Protein AF-A0A3N5KFP6-F1 (afdb_monomer_lite)

Secondary structure (DSSP, 8-state):
------HHHHHHHHHHHHHHTT----HHHHHHHHHHHHTS-TT-HHHHHHHHHHHH--STTTHHHHHHHHIIIII---S--------------------------------------TT----HHHHHHSS-GGG--HHHHHHHHHHHTT----------S--S--S--S-----

Foldseek 3Di:
DDDDQPLLNLLVVLLVLLVVLPFPRDPVLSVQLVVQCVVDPSVDLVSSLVSNCVRRPDDPVSVVVSVQSSCCRPVVDDDDDDDDPPPPPVPPPPDPPDDDDDDDDDDDDDDDDDPDDDDDPPPPVRVVVPDDPVPDDPVRVVVVVVVVVPDDDDDDPDDDPDPDDDPDDPDDDDD

Sequence (175 aa):
MASGASIVELLVLFGHELRAEGLPVGSGDVITYASATAALDPTDPVDLYWAGRTTLVIGRDQIPVYDRVFRRFFLDERDELPEPWRSTVKPVAEANAMLEIPATEPGASSDDDRPAKLGLMASDVELWRNKSFAACTPDELAAIRRIMARIRLMPPRRTTRRTVGSRSGRRPDLR

pLDDT: mean 71.02, std 23.21, range [26.19, 96.75]

Radius of gyration: 25.14 Å; chains: 1; bounding box: 76×53×59 Å

Structure (mmCIF, N/CA/C/O backbone):
data_AF-A0A3N5KFP6-F1
#
_entry.id   AF-A0A3N5KFP6-F1
#
loop_
_atom_site.group_PDB
_atom_site.id
_atom_site.type_symbol
_atom_site.label_atom_id
_atom_site.label_alt_id
_atom_site.label_comp_id
_atom_site.label_asym_id
_atom_site.label_entity_id
_atom_site.label_seq_id
_atom_site.pdbx_PDB_ins_code
_atom_site.Cartn_x
_atom_site.Cartn_y
_atom_site.Cartn_z
_atom_site.occupancy
_atom_site.B_iso_or_equiv
_atom_site.auth_seq_id
_atom_site.auth_comp_id
_atom_site.auth_asym_id
_atom_site.auth_atom_id
_atom_site.pdbx_PDB_model_num
ATOM 1 N N . MET A 1 1 ? -27.034 -10.395 -15.910 1.00 32.69 1 MET A N 1
ATOM 2 C CA . MET A 1 1 ? -25.915 -9.542 -16.358 1.00 32.69 1 MET A CA 1
ATOM 3 C C . MET A 1 1 ? -25.077 -9.249 -15.131 1.00 32.69 1 MET A C 1
ATOM 5 O O . MET A 1 1 ? -25.558 -8.551 -14.251 1.00 32.69 1 MET A O 1
ATOM 9 N N . ALA A 1 2 ? -23.930 -9.916 -14.990 1.00 37.31 2 ALA A N 1
ATOM 10 C CA . ALA A 1 2 ? -23.062 -9.748 -13.829 1.00 37.31 2 ALA A CA 1
ATOM 11 C C . ALA A 1 2 ? -22.488 -8.328 -13.868 1.00 37.31 2 ALA A C 1
ATOM 13 O O . ALA A 1 2 ? -21.783 -7.974 -14.810 1.00 37.31 2 ALA A O 1
ATOM 14 N N . SER A 1 3 ? -22.880 -7.505 -12.898 1.00 42.00 3 SER A N 1
ATOM 15 C CA . SER A 1 3 ? -22.334 -6.166 -12.718 1.00 42.00 3 SER A CA 1
ATOM 16 C C . SER A 1 3 ? -20.844 -6.338 -12.438 1.00 42.00 3 SER A C 1
ATOM 18 O O . SER A 1 3 ? -20.486 -6.925 -11.419 1.00 42.00 3 SER A O 1
ATOM 20 N N . GLY A 1 4 ? -19.983 -5.926 -13.370 1.00 48.16 4 GLY A N 1
ATOM 21 C CA . GLY A 1 4 ? -18.548 -5.883 -13.116 1.00 48.16 4 GLY A CA 1
ATOM 22 C C . GLY A 1 4 ? -18.329 -4.941 -11.943 1.00 48.16 4 GLY A C 1
ATOM 23 O O . GLY A 1 4 ? -18.641 -3.757 -12.064 1.00 48.16 4 GLY A O 1
ATOM 24 N N . ALA A 1 5 ? -17.896 -5.474 -10.799 1.00 63.16 5 ALA A N 1
ATOM 25 C CA . ALA A 1 5 ? -17.554 -4.651 -9.649 1.00 63.16 5 ALA A CA 1
ATOM 26 C C . ALA A 1 5 ? -16.541 -3.604 -10.114 1.00 63.16 5 ALA A C 1
ATOM 28 O O . ALA A 1 5 ? -15.575 -3.929 -10.814 1.00 63.16 5 ALA A O 1
ATOM 29 N N . SER A 1 6 ? -16.795 -2.339 -9.791 1.00 88.00 6 SER A N 1
ATOM 30 C CA . SER A 1 6 ? -15.861 -1.285 -10.163 1.00 88.00 6 SER A CA 1
ATOM 31 C C . SER A 1 6 ? -14.522 -1.552 -9.478 1.00 88.00 6 SER A C 1
ATOM 33 O O . SER A 1 6 ? -14.480 -2.040 -8.347 1.00 88.00 6 SER A O 1
ATOM 35 N N . ILE A 1 7 ? -13.412 -1.201 -10.132 1.00 88.25 7 ILE A N 1
ATOM 36 C CA . ILE A 1 7 ? -12.085 -1.323 -9.515 1.00 88.25 7 ILE A CA 1
ATOM 37 C C . ILE A 1 7 ? -12.062 -0.648 -8.136 1.00 88.25 7 ILE A C 1
ATOM 39 O O . ILE A 1 7 ? -11.520 -1.194 -7.189 1.00 88.25 7 ILE A O 1
ATOM 43 N N . VAL A 1 8 ? -12.756 0.481 -7.978 1.00 91.25 8 VAL A N 1
ATOM 44 C CA . VAL A 1 8 ? -12.862 1.198 -6.702 1.00 91.25 8 VAL A CA 1
ATOM 45 C C . VAL A 1 8 ? -13.539 0.354 -5.619 1.00 91.25 8 VAL A C 1
ATOM 47 O O . VAL A 1 8 ? -13.037 0.311 -4.499 1.00 91.25 8 VAL A O 1
ATOM 50 N N . GLU A 1 9 ? -14.634 -0.346 -5.928 1.00 93.44 9 GLU A N 1
ATOM 51 C CA . GLU A 1 9 ? -15.277 -1.271 -4.980 1.00 93.44 9 GLU A CA 1
ATOM 52 C C . GLU A 1 9 ? -14.321 -2.392 -4.565 1.00 93.44 9 GLU A C 1
ATOM 54 O O . GLU A 1 9 ? -14.237 -2.712 -3.379 1.00 93.44 9 GLU A O 1
ATOM 59 N N . LEU A 1 10 ? -13.542 -2.929 -5.509 1.00 94.12 10 LEU A N 1
ATOM 60 C CA . LEU A 1 10 ? -12.523 -3.939 -5.220 1.00 94.12 10 LEU A CA 1
ATOM 61 C C . LEU A 1 10 ? -11.448 -3.405 -4.258 1.00 94.12 10 LEU A C 1
ATOM 63 O O . LEU A 1 10 ? -11.125 -4.068 -3.273 1.00 94.12 10 LEU A O 1
ATOM 67 N N . LEU A 1 11 ? -10.934 -2.191 -4.487 1.00 94.56 11 LEU A N 1
ATOM 68 C CA . LEU A 1 11 ? -9.930 -1.576 -3.607 1.00 94.56 11 LEU A CA 1
ATOM 69 C C . LEU A 1 11 ? -10.500 -1.248 -2.217 1.00 94.56 11 LEU A C 1
ATOM 71 O O . LEU A 1 11 ? -9.792 -1.358 -1.214 1.00 94.56 11 LEU A O 1
ATOM 75 N N . VAL A 1 12 ? -11.781 -0.874 -2.133 1.00 96.12 12 VAL A N 1
ATOM 76 C CA . VAL A 1 12 ? -12.479 -0.661 -0.855 1.00 96.12 12 VAL A CA 1
ATOM 77 C C . VAL A 1 12 ? -12.601 -1.973 -0.083 1.00 96.12 12 VAL A C 1
ATOM 79 O O . VAL A 1 12 ? -12.263 -2.007 1.101 1.00 96.12 12 VAL A O 1
ATOM 82 N N . LEU A 1 13 ? -13.029 -3.054 -0.742 1.00 96.19 13 LEU A N 1
ATOM 83 C CA . LEU A 1 13 ? -13.115 -4.388 -0.139 1.00 96.19 13 LEU A CA 1
ATOM 84 C C . LEU A 1 13 ? -11.747 -4.867 0.355 1.00 96.19 13 LEU A C 1
ATOM 86 O O . LEU A 1 13 ? -11.630 -5.319 1.493 1.00 96.19 13 LEU A O 1
ATOM 90 N N . PHE A 1 14 ? -10.698 -4.669 -0.439 1.00 96.25 14 PHE A N 1
ATOM 91 C CA . PHE A 1 14 ? -9.335 -4.975 -0.017 1.00 96.25 14 PHE A CA 1
ATOM 92 C C . PHE A 1 14 ? -8.912 -4.169 1.222 1.00 96.25 14 PHE A C 1
ATOM 94 O O . PHE A 1 14 ? -8.352 -4.713 2.175 1.00 96.25 14 PHE A O 1
ATOM 101 N N . GLY A 1 15 ? -9.241 -2.874 1.265 1.00 96.25 15 GLY A N 1
ATOM 102 C CA . GLY A 1 15 ? -9.013 -2.039 2.444 1.00 96.25 15 GLY A CA 1
ATOM 103 C C . GLY A 1 15 ? -9.748 -2.543 3.695 1.00 96.25 15 GLY A C 1
ATOM 104 O O . GLY A 1 15 ? -9.230 -2.404 4.803 1.00 96.25 15 GLY A O 1
ATOM 105 N N . HIS A 1 16 ? -10.931 -3.147 3.543 1.00 96.44 16 HIS A N 1
ATOM 106 C CA . HIS A 1 16 ? -11.646 -3.798 4.644 1.00 96.44 16 HIS A CA 1
ATOM 107 C C . HIS A 1 16 ? -10.945 -5.070 5.133 1.00 96.44 16 HIS A C 1
ATOM 109 O O . HIS A 1 16 ? -10.803 -5.232 6.344 1.00 96.44 16 HIS A O 1
ATOM 115 N N . GLU A 1 17 ? -10.457 -5.917 4.227 1.00 96.56 17 GLU A N 1
ATOM 116 C CA . GLU A 1 17 ? -9.706 -7.135 4.568 1.00 96.56 17 GLU A CA 1
ATOM 117 C C . GLU A 1 17 ? -8.425 -6.824 5.349 1.00 96.56 17 GLU A C 1
ATOM 119 O O . GLU A 1 17 ? -8.169 -7.411 6.400 1.00 96.56 17 GLU A O 1
ATOM 124 N N . LEU A 1 18 ? -7.649 -5.830 4.905 1.00 96.56 18 LEU A N 1
ATOM 125 C CA . LEU A 1 18 ? -6.450 -5.396 5.630 1.00 96.56 18 LEU A CA 1
ATOM 126 C C . LEU A 1 18 ? -6.783 -4.893 7.039 1.00 96.56 18 LEU A C 1
ATOM 128 O O . LEU A 1 18 ? -6.054 -5.166 7.993 1.00 96.56 18 LEU A O 1
ATOM 132 N N . ARG A 1 19 ? -7.900 -4.172 7.177 1.00 96.06 19 ARG A N 1
ATOM 133 C CA . ARG A 1 19 ? -8.364 -3.644 8.463 1.00 96.06 19 ARG A CA 1
ATOM 134 C C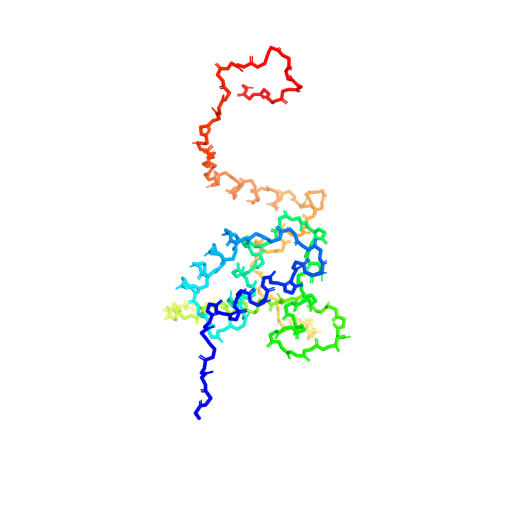 . ARG A 1 19 ? -8.816 -4.768 9.403 1.00 96.06 19 ARG A C 1
ATOM 136 O O . ARG A 1 19 ? -8.550 -4.688 10.600 1.00 96.06 19 ARG A O 1
ATOM 143 N N . ALA A 1 20 ? -9.438 -5.825 8.875 1.00 96.19 20 ALA A N 1
ATOM 144 C CA . ALA A 1 20 ? -9.793 -7.026 9.636 1.00 96.19 20 ALA A CA 1
ATOM 145 C C . ALA A 1 20 ? -8.555 -7.785 10.152 1.00 96.19 20 ALA A C 1
ATOM 147 O O . ALA A 1 20 ? -8.595 -8.377 11.227 1.00 96.19 20 ALA A O 1
ATOM 148 N N . GLU A 1 21 ? -7.438 -7.702 9.428 1.00 95.94 21 GLU A N 1
ATOM 149 C CA . GLU A 1 21 ? -6.147 -8.311 9.783 1.00 95.94 21 GLU A CA 1
ATOM 150 C C . GLU A 1 21 ? -5.262 -7.386 10.646 1.00 95.94 21 GLU A C 1
ATOM 152 O O . GLU A 1 21 ? -4.105 -7.697 10.932 1.00 95.94 21 GLU A O 1
ATOM 157 N N . GLY A 1 22 ? -5.810 -6.252 11.100 1.00 93.75 22 GLY A N 1
ATOM 158 C CA . GLY A 1 22 ? -5.184 -5.364 12.080 1.00 93.75 22 GLY A CA 1
ATOM 159 C C . GLY A 1 22 ? -4.349 -4.221 11.499 1.00 93.75 22 GLY A C 1
ATOM 160 O O . GLY A 1 22 ? -3.715 -3.497 12.270 1.00 93.75 22 GLY A O 1
ATOM 161 N N . LEU A 1 23 ? -4.342 -4.007 10.177 1.00 95.88 23 LEU A N 1
ATOM 162 C CA . LEU A 1 23 ? -3.669 -2.839 9.601 1.00 95.88 23 LEU A CA 1
ATOM 163 C C . LEU A 1 23 ? -4.513 -1.570 9.805 1.00 95.88 23 LEU A C 1
ATOM 165 O O . LEU A 1 23 ? -5.729 -1.591 9.592 1.00 95.88 23 LEU A O 1
ATOM 169 N N . PRO A 1 24 ? -3.888 -0.431 10.159 1.00 93.69 24 PRO A N 1
ATOM 170 C CA . PRO A 1 24 ? -4.582 0.830 10.407 1.00 93.69 24 PRO A CA 1
ATOM 171 C C . PRO A 1 24 ? -4.939 1.547 9.094 1.00 93.69 24 PRO A C 1
ATOM 173 O O . PRO A 1 24 ? -4.526 2.678 8.870 1.00 93.69 24 PRO A O 1
ATOM 176 N N . VAL A 1 25 ? -5.692 0.892 8.211 1.00 95.62 25 VAL A N 1
ATOM 177 C CA . VAL A 1 25 ? -6.139 1.479 6.941 1.00 95.62 25 VAL A CA 1
ATOM 178 C C . VAL A 1 25 ? -7.338 2.388 7.205 1.00 95.62 25 VAL A C 1
ATOM 180 O O . VAL A 1 25 ? -8.314 1.963 7.813 1.00 95.62 25 VAL A O 1
ATOM 183 N N . GLY A 1 26 ? -7.330 3.635 6.748 1.00 93.00 26 GLY A N 1
ATOM 184 C CA . GLY A 1 26 ? -8.457 4.575 6.775 1.00 93.00 26 GLY A CA 1
ATOM 185 C C . GLY A 1 26 ? -9.139 4.728 5.412 1.00 93.00 26 GLY A C 1
ATOM 186 O O . GLY A 1 26 ? -8.670 4.213 4.402 1.00 93.00 26 GLY A O 1
ATOM 187 N N . SER A 1 27 ? -10.257 5.457 5.350 1.00 93.00 27 SER A N 1
ATOM 188 C CA . SER A 1 27 ? -10.898 5.800 4.066 1.00 93.00 27 SER A CA 1
ATOM 189 C C . SER A 1 27 ? -10.014 6.708 3.203 1.00 93.00 27 SER A C 1
ATOM 191 O O . SER A 1 27 ? -9.952 6.531 1.990 1.00 93.00 27 SER A O 1
ATOM 193 N N . GLY A 1 28 ? -9.280 7.639 3.824 1.00 94.38 28 GLY A N 1
ATOM 194 C CA . GLY A 1 28 ? -8.302 8.490 3.135 1.00 94.38 28 GLY A CA 1
ATOM 195 C C . GLY A 1 28 ? -7.154 7.701 2.496 1.00 94.38 28 GLY A C 1
ATOM 196 O O . GLY A 1 28 ? -6.719 8.038 1.395 1.00 94.38 28 GLY A O 1
ATOM 197 N N . ASP A 1 29 ? -6.719 6.613 3.133 1.00 95.94 29 ASP A N 1
ATOM 198 C CA . ASP A 1 29 ? -5.668 5.744 2.592 1.00 95.94 29 ASP A CA 1
ATOM 199 C C . ASP A 1 29 ? -6.178 4.968 1.375 1.00 95.94 29 ASP A C 1
ATOM 201 O O . ASP A 1 29 ? -5.484 4.884 0.368 1.00 95.94 29 ASP A O 1
ATOM 205 N N . VAL A 1 30 ? -7.432 4.502 1.403 1.00 95.94 30 VAL A N 1
ATOM 206 C CA . VAL A 1 30 ? -8.074 3.854 0.244 1.00 95.94 30 VAL A CA 1
ATOM 207 C C . VAL A 1 30 ? -8.243 4.829 -0.927 1.00 95.94 30 VAL A C 1
ATOM 209 O O . VAL A 1 30 ? -7.992 4.456 -2.069 1.00 95.94 30 VAL A O 1
ATOM 212 N N . ILE A 1 31 ? -8.601 6.093 -0.672 1.00 96.19 31 ILE A N 1
ATOM 213 C CA . ILE A 1 31 ? -8.658 7.131 -1.721 1.00 96.19 31 ILE A CA 1
ATOM 214 C C . ILE A 1 31 ? -7.266 7.375 -2.318 1.00 96.19 31 ILE A C 1
ATOM 216 O O . ILE A 1 31 ? -7.118 7.502 -3.536 1.00 96.19 31 ILE A O 1
ATOM 220 N N . THR A 1 32 ? -6.240 7.421 -1.467 1.00 96.75 32 THR A N 1
ATOM 221 C CA . THR A 1 32 ? -4.844 7.586 -1.895 1.00 96.75 32 THR A CA 1
ATOM 222 C C . THR A 1 32 ? -4.392 6.392 -2.734 1.00 96.75 32 THR A C 1
ATOM 224 O O . THR A 1 32 ? -3.806 6.579 -3.797 1.00 96.75 32 THR A O 1
ATOM 227 N N . TYR A 1 33 ? -4.736 5.176 -2.313 1.00 96.44 33 TYR A N 1
ATOM 228 C CA . TYR A 1 33 ? -4.454 3.945 -3.042 1.00 96.44 33 TYR A CA 1
ATOM 229 C C . TYR A 1 33 ? -5.157 3.901 -4.405 1.00 96.44 33 TYR A C 1
ATOM 231 O O . TYR A 1 33 ? -4.519 3.607 -5.417 1.00 96.44 33 TYR A O 1
ATOM 239 N N . ALA A 1 34 ? -6.439 4.266 -4.466 1.00 94.75 34 ALA A N 1
ATOM 240 C CA . ALA A 1 34 ? -7.180 4.357 -5.722 1.00 94.75 34 ALA A CA 1
ATOM 241 C C . ALA A 1 34 ? -6.561 5.390 -6.674 1.00 94.75 34 ALA A C 1
ATOM 243 O O . ALA A 1 34 ? -6.419 5.128 -7.866 1.00 94.75 34 ALA A O 1
ATOM 244 N N . SER A 1 35 ? -6.123 6.534 -6.141 1.00 94.44 35 SER A N 1
ATOM 245 C CA . SER A 1 35 ? -5.443 7.574 -6.921 1.00 94.44 35 SER A CA 1
ATOM 246 C C . SER A 1 35 ? -4.083 7.107 -7.448 1.00 94.44 35 SER A C 1
ATOM 248 O O . SER A 1 35 ? -3.750 7.378 -8.598 1.00 94.44 35 SER A O 1
ATOM 250 N N . ALA A 1 36 ? -3.305 6.388 -6.633 1.00 94.25 36 ALA A N 1
ATOM 251 C CA . ALA A 1 36 ? -2.020 5.821 -7.040 1.00 94.25 36 ALA A CA 1
ATOM 252 C C . ALA A 1 36 ? -2.190 4.740 -8.117 1.00 94.25 36 ALA A C 1
ATOM 254 O O . ALA A 1 36 ? -1.460 4.732 -9.101 1.00 94.25 36 ALA A O 1
ATOM 255 N N . THR A 1 37 ? -3.196 3.879 -7.959 1.00 93.75 37 THR A N 1
ATOM 256 C CA . THR A 1 37 ? -3.535 2.831 -8.931 1.00 93.75 37 THR A CA 1
ATOM 257 C C . THR A 1 37 ? -3.982 3.429 -10.265 1.00 93.75 37 THR A C 1
ATOM 259 O O . THR A 1 37 ? -3.593 2.938 -11.313 1.00 93.75 37 THR A O 1
ATOM 262 N N . ALA A 1 38 ? -4.747 4.526 -10.248 1.00 90.44 38 ALA A N 1
ATOM 263 C CA . ALA A 1 38 ? -5.176 5.215 -11.467 1.00 90.44 38 ALA A CA 1
ATOM 264 C C . ALA A 1 38 ? -4.019 5.861 -12.259 1.00 90.44 38 ALA A C 1
ATOM 266 O O . ALA A 1 38 ? -4.192 6.177 -13.434 1.00 90.44 38 ALA A O 1
ATOM 267 N N . ALA A 1 39 ? -2.864 6.086 -11.623 1.00 90.94 39 ALA A N 1
ATOM 268 C CA . ALA A 1 39 ? -1.649 6.572 -12.279 1.00 90.94 39 ALA A CA 1
ATOM 269 C C . ALA A 1 39 ? -0.774 5.438 -12.857 1.00 90.94 39 ALA A C 1
ATOM 271 O O . ALA A 1 39 ? 0.224 5.723 -13.520 1.00 90.94 39 ALA A O 1
ATOM 272 N N . LEU A 1 40 ? -1.133 4.181 -12.583 1.00 92.12 40 LEU A N 1
ATOM 273 C CA . LEU A 1 40 ? -0.481 2.948 -13.029 1.00 92.12 40 LEU A CA 1
ATOM 274 C C . LEU A 1 40 ? -1.468 2.109 -13.862 1.00 92.12 40 LEU A C 1
ATOM 276 O O . LEU A 1 40 ? -2.519 2.617 -14.262 1.00 92.12 40 LEU A O 1
ATOM 280 N N . ASP A 1 41 ? -1.149 0.841 -14.134 1.00 86.06 41 ASP A N 1
ATOM 281 C CA . ASP A 1 41 ? -2.096 -0.095 -14.738 1.00 86.06 41 ASP A CA 1
ATOM 282 C C . ASP A 1 41 ? -2.972 -0.778 -13.660 1.00 86.06 41 ASP A C 1
ATOM 284 O O . ASP A 1 41 ? -2.485 -1.616 -12.899 1.00 86.06 41 ASP A O 1
ATOM 288 N N . PRO A 1 42 ? -4.285 -0.478 -13.576 1.00 85.69 42 PRO A N 1
ATOM 289 C CA . PRO A 1 42 ? -5.191 -1.117 -12.617 1.00 85.69 42 PRO A CA 1
ATOM 290 C C . PRO A 1 42 ? -5.478 -2.594 -12.924 1.00 85.69 42 PRO A C 1
ATOM 292 O O . PRO A 1 42 ? -6.133 -3.257 -12.119 1.00 85.69 42 PRO A O 1
ATOM 295 N N . THR A 1 43 ? -5.069 -3.095 -14.093 1.00 87.81 43 THR A N 1
ATOM 296 C CA . THR A 1 43 ? -5.260 -4.492 -14.501 1.00 87.81 43 THR A CA 1
ATOM 297 C C . THR A 1 43 ? -4.045 -5.369 -14.210 1.00 87.81 43 THR A C 1
ATOM 299 O O . THR A 1 43 ? -4.187 -6.592 -14.197 1.00 87.81 43 THR A O 1
ATOM 302 N N . ASP A 1 44 ? -2.887 -4.769 -13.914 1.00 87.88 44 ASP A N 1
ATOM 303 C CA . ASP A 1 44 ? -1.676 -5.490 -13.526 1.00 87.88 44 ASP A CA 1
ATOM 304 C C . ASP A 1 44 ? -1.621 -5.684 -11.993 1.00 87.88 44 ASP A C 1
ATOM 306 O O . ASP A 1 44 ? -1.531 -4.711 -11.231 1.00 87.88 44 ASP A O 1
ATOM 310 N N . PRO A 1 45 ? -1.630 -6.937 -11.491 1.00 89.25 45 PRO A N 1
ATOM 311 C CA . PRO A 1 45 ? -1.456 -7.227 -10.070 1.00 89.25 45 PRO A CA 1
ATOM 312 C C . PRO A 1 45 ? -0.155 -6.668 -9.478 1.00 89.25 45 PRO A C 1
ATOM 314 O O . PRO A 1 45 ? -0.122 -6.345 -8.290 1.00 89.25 45 PRO A O 1
ATOM 317 N N . VAL A 1 46 ? 0.913 -6.543 -10.275 1.00 91.38 46 VAL A N 1
ATOM 318 C CA . VAL A 1 46 ? 2.192 -5.963 -9.838 1.00 91.38 46 VAL A CA 1
ATOM 319 C C . VAL A 1 46 ? 2.007 -4.492 -9.467 1.00 91.38 46 VAL A C 1
ATOM 321 O O . VAL A 1 46 ? 2.460 -4.061 -8.402 1.00 91.38 46 VAL A O 1
ATOM 324 N N . ASP A 1 47 ? 1.324 -3.733 -10.318 1.00 92.25 47 ASP A N 1
ATOM 325 C CA . ASP A 1 47 ? 1.068 -2.311 -10.108 1.00 92.25 47 ASP A CA 1
ATOM 326 C C . ASP A 1 47 ? 0.102 -2.091 -8.941 1.00 92.25 47 ASP A C 1
ATOM 328 O O . ASP A 1 47 ? 0.367 -1.257 -8.069 1.00 92.25 47 ASP A O 1
ATOM 332 N N . LEU A 1 48 ? -0.952 -2.909 -8.836 1.00 94.38 48 LEU A N 1
ATOM 333 C CA . LEU A 1 48 ? -1.862 -2.913 -7.685 1.00 94.38 48 LEU A CA 1
ATOM 334 C C . L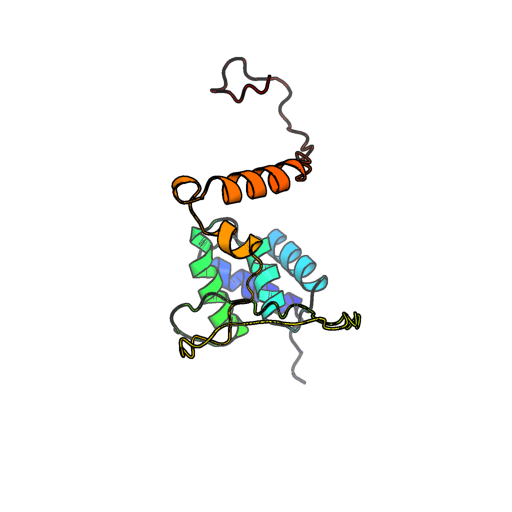EU A 1 48 ? -1.131 -3.183 -6.366 1.00 94.38 48 LEU A C 1
ATOM 336 O O . LEU A 1 48 ? -1.401 -2.515 -5.360 1.00 94.38 48 LEU A O 1
ATOM 340 N N . TYR A 1 49 ? -0.206 -4.143 -6.370 1.00 95.81 49 TYR A N 1
ATOM 341 C CA . TYR A 1 49 ? 0.597 -4.502 -5.207 1.00 95.81 49 TYR A CA 1
ATOM 342 C C . TYR A 1 49 ? 1.497 -3.346 -4.773 1.00 95.81 49 TYR A C 1
ATOM 344 O O . TYR A 1 49 ? 1.510 -2.970 -3.600 1.00 95.81 49 TYR A O 1
ATOM 352 N N . TRP A 1 50 ? 2.239 -2.733 -5.697 1.00 96.44 50 TRP A N 1
ATOM 353 C CA . TRP A 1 50 ? 3.155 -1.650 -5.339 1.00 96.44 50 TRP A CA 1
ATOM 354 C C . TRP A 1 50 ? 2.431 -0.352 -4.987 1.00 96.44 50 TRP A C 1
ATOM 356 O O . TRP A 1 50 ? 2.834 0.320 -4.031 1.00 96.44 50 TRP A O 1
ATOM 366 N N . ALA A 1 51 ? 1.333 -0.022 -5.668 1.00 96.62 51 ALA A N 1
ATOM 367 C CA . ALA A 1 51 ? 0.477 1.097 -5.284 1.00 96.62 51 ALA A CA 1
ATOM 368 C C . ALA A 1 51 ? -0.063 0.916 -3.861 1.00 96.62 51 ALA A C 1
ATOM 370 O O . ALA A 1 51 ? -0.011 1.847 -3.057 1.00 96.62 51 ALA A O 1
ATOM 371 N N . GLY A 1 52 ? -0.521 -0.286 -3.504 1.00 96.25 52 GLY A N 1
ATOM 372 C CA . GLY A 1 52 ? -1.057 -0.550 -2.171 1.00 96.25 52 GLY A CA 1
ATOM 373 C C . GLY A 1 52 ? 0.039 -0.575 -1.108 1.00 96.25 52 GLY A C 1
ATOM 374 O O . GLY A 1 52 ? -0.082 0.086 -0.081 1.00 96.25 52 GLY A O 1
ATOM 375 N N . ARG A 1 53 ? 1.162 -1.251 -1.365 1.00 95.88 53 ARG A N 1
ATOM 376 C CA . ARG A 1 53 ? 2.275 -1.348 -0.408 1.00 95.88 53 ARG A CA 1
ATOM 377 C C . ARG A 1 53 ? 2.912 0.006 -0.105 1.00 95.88 53 ARG A C 1
ATOM 379 O O . ARG A 1 53 ? 3.405 0.209 0.995 1.00 95.88 53 ARG A O 1
ATOM 386 N N . THR A 1 54 ? 2.916 0.935 -1.058 1.00 96.44 54 THR A N 1
ATOM 387 C CA . THR A 1 54 ? 3.481 2.280 -0.848 1.00 96.44 54 THR A CA 1
ATOM 388 C C . THR A 1 54 ? 2.518 3.249 -0.165 1.00 96.44 54 THR A C 1
ATOM 390 O O . THR A 1 54 ? 2.978 4.206 0.456 1.00 96.44 54 THR A O 1
ATOM 393 N N . THR A 1 55 ? 1.206 3.016 -0.256 1.00 96.56 55 THR A N 1
ATOM 394 C CA . THR A 1 55 ? 0.179 3.929 0.278 1.00 96.56 55 THR A CA 1
ATOM 395 C C . THR A 1 55 ? -0.472 3.446 1.574 1.00 96.56 55 THR A C 1
ATOM 397 O O . THR A 1 55 ? -0.858 4.274 2.392 1.00 96.56 55 THR A O 1
ATOM 400 N N . LEU A 1 56 ? -0.573 2.131 1.791 1.00 96.69 56 LEU A N 1
ATOM 401 C CA . LEU A 1 56 ? -1.307 1.524 2.910 1.00 96.69 56 LEU A CA 1
ATOM 402 C C . LEU A 1 56 ? -0.398 1.014 4.038 1.00 96.69 56 LEU A C 1
ATOM 404 O O . LEU A 1 56 ? -0.866 0.796 5.155 1.00 96.69 56 LEU A O 1
ATOM 408 N N . VAL A 1 57 ? 0.890 0.794 3.762 1.00 96.38 57 VAL A N 1
ATOM 409 C CA . VAL A 1 57 ? 1.845 0.226 4.723 1.00 96.38 57 VAL A CA 1
ATOM 410 C C . VAL A 1 57 ? 2.710 1.337 5.310 1.00 96.38 57 VAL A C 1
ATOM 412 O O . VAL A 1 57 ? 3.482 1.987 4.610 1.00 96.38 57 VAL A O 1
ATOM 415 N N . ILE A 1 58 ? 2.598 1.536 6.622 1.00 93.81 58 ILE A N 1
ATOM 416 C CA . ILE A 1 58 ? 3.298 2.601 7.359 1.00 93.81 58 ILE A CA 1
ATOM 417 C C . ILE A 1 58 ? 4.537 2.040 8.073 1.00 93.81 58 ILE A C 1
ATOM 419 O O . ILE A 1 58 ? 5.547 2.730 8.223 1.00 93.81 58 ILE A O 1
ATOM 423 N N . GLY A 1 59 ? 4.459 0.785 8.527 1.00 92.25 59 GLY A N 1
ATOM 424 C CA . GLY A 1 59 ? 5.484 0.109 9.321 1.00 92.25 59 GLY A CA 1
ATOM 425 C C . GLY A 1 59 ? 6.047 -1.135 8.637 1.00 92.25 59 GLY A C 1
ATOM 426 O O . GLY A 1 59 ? 5.375 -1.810 7.860 1.00 92.25 59 GLY A O 1
ATOM 427 N N . ARG A 1 60 ? 7.306 -1.472 8.935 1.00 92.62 60 ARG A N 1
ATOM 428 C CA . ARG A 1 60 ? 7.979 -2.646 8.348 1.00 92.62 60 ARG A CA 1
ATOM 429 C C . ARG A 1 60 ? 7.406 -3.973 8.866 1.00 92.62 60 ARG A C 1
ATOM 431 O O . ARG A 1 60 ? 7.476 -4.984 8.180 1.00 92.62 60 ARG A O 1
ATOM 438 N N . ASP A 1 61 ? 6.833 -3.948 10.061 1.00 93.88 61 ASP A N 1
ATOM 439 C CA . ASP A 1 61 ? 6.099 -5.025 10.728 1.00 93.88 61 ASP A CA 1
ATOM 440 C C . ASP A 1 61 ? 4.758 -5.357 10.056 1.00 93.88 61 ASP A C 1
ATOM 442 O O . ASP A 1 61 ? 4.278 -6.481 10.164 1.00 93.88 61 ASP A O 1
ATOM 446 N N . GLN A 1 62 ? 4.180 -4.411 9.313 1.00 95.88 62 GLN A N 1
ATOM 447 C CA . GLN A 1 62 ? 2.918 -4.597 8.589 1.00 95.88 62 GLN A CA 1
ATOM 448 C C . GLN A 1 62 ? 3.112 -5.302 7.241 1.00 95.88 62 GLN A C 1
ATOM 450 O O . GLN A 1 62 ? 2.163 -5.862 6.696 1.00 95.88 62 GLN A O 1
ATOM 455 N N . ILE A 1 63 ? 4.340 -5.304 6.710 1.00 95.12 63 ILE A N 1
ATOM 456 C CA . ILE A 1 63 ? 4.667 -5.879 5.401 1.00 95.12 63 ILE A CA 1
ATOM 457 C C . ILE A 1 63 ? 4.247 -7.355 5.286 1.00 95.12 63 ILE A C 1
ATOM 459 O O . ILE A 1 63 ? 3.562 -7.681 4.320 1.00 95.12 63 ILE A O 1
ATOM 463 N N . PRO A 1 64 ? 4.583 -8.250 6.238 1.00 94.94 64 PRO A N 1
ATOM 464 C CA . PRO A 1 64 ? 4.212 -9.659 6.118 1.00 94.94 64 PRO A CA 1
ATOM 465 C C . PRO A 1 64 ? 2.696 -9.884 6.119 1.00 94.94 64 PRO A C 1
ATOM 467 O O . PRO A 1 64 ? 2.206 -10.794 5.454 1.00 94.94 64 PRO A O 1
ATOM 470 N N . VAL A 1 65 ? 1.945 -9.060 6.858 1.00 95.44 65 VAL A N 1
ATOM 471 C CA . VAL A 1 65 ? 0.478 -9.129 6.884 1.00 95.44 65 VAL A CA 1
ATOM 472 C C . VAL A 1 65 ? -0.095 -8.625 5.562 1.00 95.44 65 VAL A C 1
ATOM 474 O O . VAL A 1 65 ? -0.917 -9.313 4.967 1.00 95.44 65 VAL A O 1
ATOM 477 N N . TYR A 1 66 ? 0.385 -7.483 5.062 1.00 96.50 66 TYR A N 1
ATOM 478 C CA . TYR A 1 66 ? -0.018 -6.954 3.760 1.00 96.50 66 TYR A CA 1
ATOM 479 C C . TYR A 1 66 ? 0.223 -7.967 2.633 1.00 96.50 66 TYR A C 1
ATOM 481 O O . TYR A 1 66 ? -0.695 -8.256 1.870 1.00 96.50 66 TYR A O 1
ATOM 489 N N . ASP A 1 67 ? 1.424 -8.551 2.568 1.00 94.94 67 ASP A N 1
ATOM 490 C CA . ASP A 1 67 ? 1.807 -9.507 1.524 1.00 94.94 67 ASP A CA 1
ATOM 491 C C . ASP A 1 67 ? 0.886 -10.741 1.530 1.00 94.94 67 ASP A C 1
ATOM 493 O O . ASP A 1 67 ? 0.394 -11.154 0.479 1.00 94.94 67 ASP A O 1
ATOM 497 N N . ARG A 1 68 ? 0.591 -11.293 2.716 1.00 94.75 68 ARG A N 1
ATOM 498 C CA . ARG A 1 68 ? -0.326 -12.433 2.876 1.00 94.75 68 ARG A CA 1
ATOM 499 C C . ARG A 1 68 ? -1.745 -12.094 2.419 1.00 94.75 68 ARG A C 1
ATOM 501 O O . ARG A 1 68 ? -2.350 -12.865 1.678 1.00 94.75 68 ARG A O 1
ATOM 508 N N . VAL A 1 69 ? -2.286 -10.962 2.871 1.00 95.25 69 VAL A N 1
ATOM 509 C CA . VAL A 1 69 ? -3.668 -10.564 2.561 1.00 95.25 69 VAL A CA 1
ATOM 510 C C . VAL A 1 69 ? -3.816 -10.224 1.082 1.00 95.25 69 VAL A C 1
ATOM 512 O O . VAL A 1 69 ? -4.810 -10.611 0.477 1.00 95.25 69 VAL A O 1
ATOM 515 N N . PHE A 1 70 ? -2.821 -9.570 0.477 1.00 95.25 70 PHE A N 1
ATOM 516 C CA . PHE A 1 70 ? -2.829 -9.266 -0.953 1.00 95.25 70 PHE A CA 1
ATOM 517 C C . PHE A 1 70 ? -2.902 -10.538 -1.801 1.00 95.25 70 PHE A C 1
ATOM 519 O O . PHE A 1 70 ? -3.768 -10.638 -2.665 1.00 95.25 70 PHE A O 1
ATOM 526 N N . ARG A 1 71 ? -2.050 -11.533 -1.524 1.00 92.00 71 ARG A N 1
ATOM 527 C CA . ARG A 1 71 ? -2.069 -12.813 -2.253 1.00 92.00 71 ARG A CA 1
ATOM 528 C C . ARG A 1 71 ? -3.386 -13.553 -2.086 1.00 92.00 71 ARG A C 1
ATOM 530 O O . ARG A 1 71 ? -3.985 -13.952 -3.079 1.00 92.00 71 ARG A O 1
ATOM 537 N N . ARG A 1 72 ? -3.878 -13.650 -0.847 1.00 92.88 72 ARG A N 1
ATOM 538 C CA . ARG A 1 72 ? -5.175 -14.273 -0.556 1.00 92.88 72 ARG A CA 1
ATOM 539 C C . ARG A 1 72 ? -6.310 -13.593 -1.323 1.00 92.88 72 ARG A C 1
ATOM 541 O O . ARG A 1 72 ? -7.199 -14.274 -1.816 1.00 92.88 72 ARG A O 1
ATOM 548 N N . PHE A 1 73 ? -6.300 -12.263 -1.391 1.00 93.19 73 PHE A N 1
ATOM 549 C CA . PHE A 1 73 ? -7.403 -11.485 -1.950 1.00 93.19 73 PHE A CA 1
ATOM 550 C C . PHE A 1 73 ? -7.374 -11.385 -3.481 1.00 93.19 73 PHE A C 1
ATOM 552 O O . PHE A 1 73 ? -8.413 -11.544 -4.113 1.00 93.19 73 PHE A O 1
ATOM 559 N N . PHE A 1 74 ? -6.210 -11.121 -4.082 1.00 90.19 74 PHE A N 1
ATOM 560 C CA . PHE A 1 74 ? -6.086 -10.884 -5.527 1.00 90.19 74 PHE A CA 1
ATOM 561 C C . PHE A 1 74 ? -5.659 -12.118 -6.328 1.00 90.19 74 PHE A C 1
ATOM 563 O O . PHE A 1 74 ? -5.971 -12.189 -7.513 1.00 90.19 74 PHE A O 1
ATOM 570 N N . LEU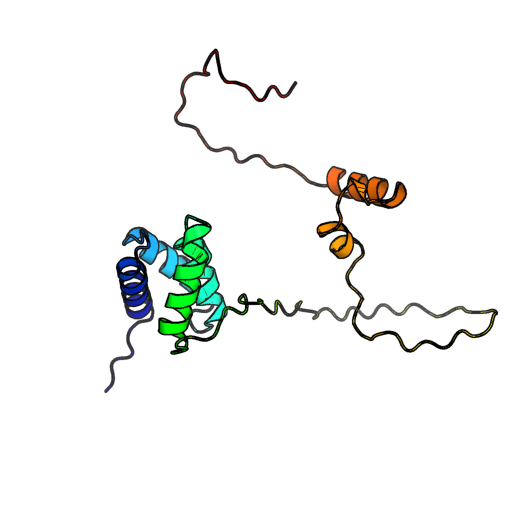 A 1 75 ? -4.950 -13.071 -5.713 1.00 87.56 75 LEU A N 1
ATOM 571 C CA . LEU A 1 75 ? -4.397 -14.246 -6.402 1.00 87.56 75 LEU A CA 1
ATOM 572 C C . LEU A 1 75 ? -5.079 -15.566 -5.988 1.00 87.56 75 LEU A C 1
ATOM 574 O O . LEU A 1 75 ? -4.778 -16.599 -6.573 1.00 87.56 75 LEU A O 1
ATOM 578 N N . ASP A 1 76 ? -5.980 -15.543 -4.990 1.00 83.25 76 ASP A N 1
ATOM 579 C CA . ASP A 1 76 ? -6.582 -16.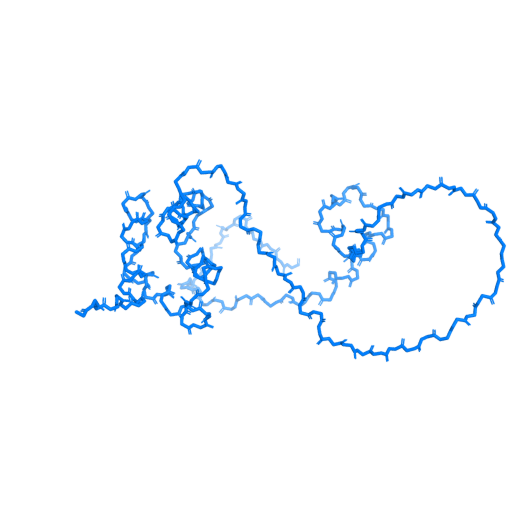726 -4.325 1.00 83.25 76 ASP A CA 1
ATOM 580 C C . ASP A 1 76 ? -5.535 -17.762 -3.857 1.00 83.25 76 ASP A C 1
ATOM 582 O O . ASP A 1 76 ? -5.827 -18.937 -3.633 1.00 83.25 76 ASP A O 1
ATOM 586 N N . GLU A 1 77 ? -4.292 -17.317 -3.659 1.00 78.38 77 GLU A N 1
ATOM 587 C CA . GLU A 1 77 ? -3.204 -18.129 -3.130 1.00 78.38 77 GLU A CA 1
ATOM 588 C C . GLU A 1 77 ? -3.353 -18.223 -1.611 1.00 78.38 77 GLU A C 1
ATOM 590 O O . GLU A 1 77 ? -3.162 -17.250 -0.870 1.00 78.38 77 GLU A O 1
ATOM 595 N N . ARG A 1 78 ? -3.713 -19.415 -1.134 1.00 59.69 78 ARG A N 1
ATOM 596 C CA . ARG A 1 78 ? -3.823 -19.727 0.292 1.00 59.69 78 ARG A CA 1
ATOM 597 C C . ARG A 1 78 ? -2.591 -20.533 0.697 1.00 59.69 78 ARG A C 1
ATOM 599 O O . ARG A 1 78 ? -2.471 -21.694 0.330 1.00 59.69 78 ARG A O 1
ATOM 606 N N . ASP A 1 79 ? -1.703 -19.899 1.458 1.00 55.06 79 ASP A N 1
ATO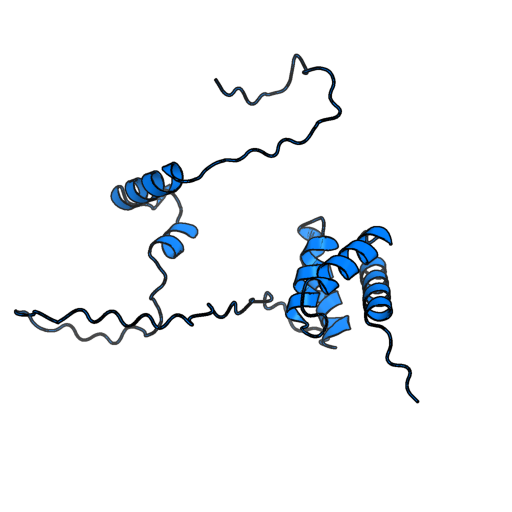M 607 C CA . ASP A 1 79 ? -0.645 -20.541 2.259 1.00 55.06 79 ASP A CA 1
ATOM 608 C C . ASP A 1 79 ? 0.680 -20.981 1.597 1.00 55.06 79 ASP A C 1
ATOM 610 O O . ASP A 1 79 ? 1.406 -21.785 2.185 1.00 55.06 79 ASP A O 1
ATOM 614 N N . GLU A 1 80 ? 1.116 -20.398 0.474 1.00 51.50 80 GLU A N 1
ATOM 615 C CA . GLU A 1 80 ? 2.520 -20.567 0.051 1.00 51.50 80 GLU A CA 1
ATOM 616 C C . GLU A 1 80 ? 3.470 -19.595 0.786 1.00 51.50 80 GLU A C 1
ATOM 618 O O . GLU A 1 80 ? 3.259 -18.376 0.845 1.00 51.50 80 GLU A O 1
ATOM 623 N N . LEU A 1 81 ? 4.527 -20.163 1.387 1.00 51.03 81 LEU A N 1
ATOM 624 C CA . LEU A 1 81 ? 5.610 -19.449 2.076 1.00 51.03 81 LEU A CA 1
ATOM 625 C C . LEU A 1 81 ? 6.187 -18.319 1.198 1.00 51.03 81 LEU A C 1
ATOM 627 O O . LEU A 1 81 ? 6.210 -18.424 -0.027 1.00 51.03 81 LEU A O 1
ATOM 631 N N . PRO A 1 82 ? 6.661 -17.210 1.793 1.00 52.38 82 PRO A N 1
ATOM 632 C CA . PRO A 1 82 ? 6.900 -15.987 1.047 1.00 52.38 82 PRO A CA 1
ATOM 633 C C . PRO A 1 82 ? 8.117 -16.068 0.129 1.00 52.38 82 PRO A C 1
ATOM 635 O O . PRO A 1 82 ? 9.244 -15.885 0.580 1.00 52.38 82 PRO A O 1
ATOM 638 N N . GLU A 1 83 ? 7.883 -16.163 -1.179 1.00 55.62 83 GLU A N 1
ATOM 639 C CA . GLU A 1 83 ? 8.804 -15.553 -2.134 1.00 55.62 83 GLU A CA 1
ATOM 640 C C . GLU A 1 83 ? 8.577 -14.037 -2.097 1.00 55.62 83 GLU A C 1
ATOM 642 O O . GLU A 1 83 ? 7.439 -13.587 -2.263 1.00 55.62 83 GLU A O 1
ATOM 647 N N . PRO A 1 84 ? 9.595 -13.204 -1.821 1.00 55.19 84 PRO A N 1
ATOM 648 C CA . PRO A 1 84 ? 9.439 -11.764 -1.974 1.00 55.19 84 PRO A CA 1
ATOM 649 C C . PRO A 1 84 ? 8.973 -11.498 -3.405 1.00 55.19 84 PRO A C 1
ATOM 651 O O . PRO A 1 84 ? 9.521 -12.099 -4.326 1.00 55.19 84 PRO A O 1
ATOM 654 N N . TRP A 1 85 ? 7.981 -10.615 -3.594 1.00 58.84 85 TRP A N 1
ATOM 655 C CA . TRP A 1 85 ? 7.546 -10.184 -4.926 1.00 58.84 85 TRP A CA 1
ATOM 656 C C . TRP A 1 85 ? 8.745 -9.546 -5.629 1.00 58.84 85 TRP A C 1
ATOM 658 O O . TRP A 1 85 ? 9.043 -8.356 -5.478 1.00 58.84 85 TRP A O 1
ATOM 668 N N . ARG A 1 86 ? 9.525 -10.383 -6.313 1.00 50.25 86 ARG A N 1
ATOM 669 C CA . ARG A 1 86 ? 10.655 -9.982 -7.123 1.00 50.25 86 ARG A CA 1
ATOM 670 C C . ARG A 1 86 ? 10.012 -9.356 -8.329 1.00 50.25 86 ARG A C 1
ATOM 672 O O . ARG A 1 86 ? 9.620 -10.050 -9.261 1.00 50.25 86 ARG A O 1
ATOM 679 N N . SER A 1 87 ? 9.871 -8.035 -8.268 1.00 46.88 87 SER A N 1
ATOM 680 C CA . SER A 1 87 ? 9.685 -7.247 -9.469 1.00 46.88 87 SER A CA 1
ATOM 681 C C . SER A 1 87 ? 10.793 -7.684 -10.416 1.00 46.88 87 SER A C 1
ATOM 683 O O . SER A 1 87 ? 11.967 -7.365 -10.217 1.00 46.88 87 SER A O 1
ATOM 685 N N . THR A 1 88 ? 10.427 -8.497 -11.402 1.00 41.81 88 THR A N 1
ATOM 686 C CA . THR A 1 88 ? 11.243 -8.658 -12.587 1.00 41.81 88 THR A CA 1
ATOM 687 C C . THR A 1 88 ? 11.044 -7.341 -13.307 1.00 41.81 88 THR A C 1
ATOM 689 O O . THR A 1 88 ? 10.238 -7.237 -14.226 1.00 41.81 88 THR A O 1
ATOM 692 N N . VAL A 1 89 ? 11.725 -6.300 -12.822 1.00 39.94 89 VAL A N 1
ATOM 693 C CA . VAL A 1 89 ? 11.989 -5.115 -13.617 1.00 39.94 89 VAL A CA 1
ATOM 694 C C . VAL A 1 89 ? 12.804 -5.670 -14.769 1.00 39.94 89 VAL A C 1
ATOM 696 O O . VAL A 1 89 ? 14.017 -5.826 -14.661 1.00 39.94 89 VAL A O 1
ATOM 699 N N . LYS A 1 90 ? 12.127 -6.086 -15.844 1.00 36.62 90 LYS A N 1
ATOM 700 C CA . LYS A 1 90 ? 12.785 -6.238 -17.128 1.00 36.62 90 LYS A CA 1
ATOM 701 C C . LYS A 1 90 ? 13.408 -4.867 -17.359 1.00 36.62 90 LYS A C 1
ATOM 703 O O . LYS A 1 90 ? 12.648 -3.897 -17.440 1.00 36.62 90 LYS A O 1
ATOM 708 N N . PRO A 1 91 ? 14.745 -4.722 -17.385 1.00 38.47 91 PRO A N 1
ATOM 709 C CA . PRO A 1 91 ? 15.291 -3.492 -17.911 1.00 38.47 91 PRO A CA 1
ATOM 710 C C . PRO A 1 91 ? 14.684 -3.375 -19.307 1.00 38.47 91 PRO A C 1
ATOM 712 O O . PRO A 1 91 ? 14.747 -4.329 -20.086 1.00 38.47 91 PRO A O 1
ATOM 715 N N . VAL A 1 92 ? 14.014 -2.260 -19.588 1.00 39.19 92 VAL A N 1
ATOM 716 C CA . VAL A 1 92 ? 13.624 -1.901 -20.950 1.00 39.19 92 VAL A CA 1
ATOM 717 C C . VAL A 1 92 ? 14.938 -1.681 -21.695 1.00 39.19 92 VAL A C 1
ATOM 719 O O . VAL A 1 92 ? 15.464 -0.576 -21.780 1.00 39.19 92 VAL A O 1
ATOM 722 N N . ALA A 1 93 ? 15.540 -2.782 -22.133 1.00 42.50 93 ALA A N 1
ATOM 723 C CA . ALA A 1 93 ? 16.693 -2.829 -23.002 1.00 42.50 93 ALA A CA 1
ATOM 724 C C . ALA A 1 93 ? 16.173 -2.704 -24.433 1.00 42.50 93 ALA A C 1
ATOM 726 O O . ALA A 1 93 ? 16.269 -3.624 -25.234 1.00 42.50 93 ALA A O 1
ATOM 727 N N . GLU A 1 94 ? 15.579 -1.553 -24.735 1.00 43.00 94 GLU A N 1
ATOM 728 C CA . GLU A 1 94 ? 15.265 -1.145 -26.098 1.00 43.00 94 GLU A CA 1
ATOM 729 C C . GLU A 1 94 ? 15.819 0.256 -26.324 1.00 43.00 94 GLU A C 1
ATOM 731 O O . GLU A 1 94 ? 15.125 1.266 -26.342 1.00 43.00 94 GLU A O 1
ATOM 736 N N . ALA A 1 95 ? 17.134 0.291 -26.491 1.00 36.16 95 ALA A N 1
ATOM 737 C CA . ALA A 1 95 ? 17.790 1.234 -27.376 1.00 36.16 95 ALA A CA 1
ATOM 738 C C . ALA A 1 95 ? 18.998 0.501 -27.961 1.00 36.16 95 ALA A C 1
ATOM 740 O O . ALA A 1 95 ? 20.119 0.612 -27.469 1.00 36.16 95 ALA A O 1
ATOM 741 N N . ASN A 1 96 ? 18.741 -0.300 -28.998 1.00 41.34 96 ASN A N 1
ATOM 742 C CA . ASN A 1 96 ? 19.767 -0.762 -29.926 1.00 41.34 96 ASN A CA 1
ATOM 743 C C . ASN A 1 96 ? 20.381 0.468 -30.613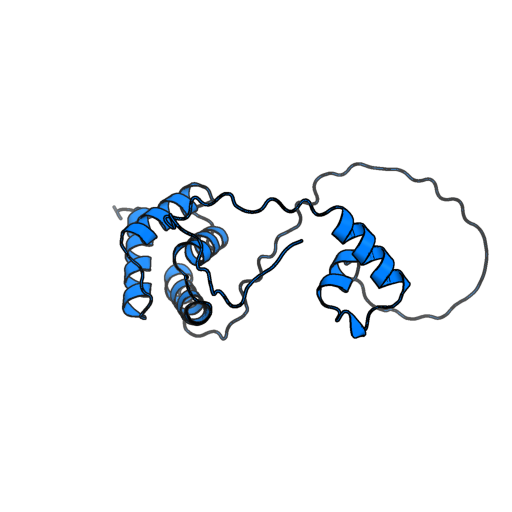 1.00 41.34 96 ASN A C 1
ATOM 745 O O . ASN A 1 96 ? 20.005 0.830 -31.724 1.00 41.34 96 ASN A O 1
ATOM 749 N N . ALA A 1 97 ? 21.310 1.136 -29.936 1.00 35.44 97 ALA A N 1
ATOM 750 C CA . ALA A 1 97 ? 22.291 1.991 -30.575 1.00 35.44 97 ALA A CA 1
ATOM 751 C C . ALA A 1 97 ? 23.493 1.101 -30.891 1.00 35.44 97 ALA A C 1
ATOM 753 O O . ALA A 1 97 ? 24.358 0.854 -30.054 1.00 35.44 97 ALA A O 1
ATOM 754 N N . MET A 1 98 ? 23.469 0.560 -32.105 1.00 37.50 98 MET A N 1
ATOM 755 C CA . MET A 1 98 ? 24.577 -0.127 -32.751 1.00 37.50 98 MET A CA 1
ATOM 756 C C . MET A 1 98 ? 25.804 0.794 -32.708 1.00 37.50 98 MET A C 1
ATOM 758 O O . MET A 1 98 ? 25.852 1.798 -33.413 1.00 37.50 98 MET A O 1
ATOM 762 N N . LEU A 1 99 ? 26.766 0.490 -31.837 1.00 33.91 99 LEU A N 1
ATOM 763 C CA . LEU A 1 99 ? 28.081 1.119 -31.840 1.00 33.91 99 LEU A CA 1
ATOM 764 C C . LEU A 1 99 ? 29.081 0.045 -32.268 1.00 33.91 99 LEU A C 1
ATOM 766 O O . LEU A 1 99 ? 29.517 -0.773 -31.461 1.00 33.91 99 LEU A O 1
ATOM 770 N N . GLU A 1 100 ? 29.378 0.009 -33.567 1.00 37.78 100 GLU A N 1
ATOM 771 C CA . GLU A 1 100 ? 30.492 -0.768 -34.107 1.00 37.78 100 GLU A CA 1
ATOM 772 C C . GLU A 1 100 ? 31.800 -0.254 -33.496 1.00 37.78 100 GLU A C 1
ATOM 774 O O . GLU A 1 100 ? 32.163 0.911 -33.659 1.00 37.78 100 GLU A O 1
ATOM 779 N N . ILE A 1 101 ? 32.520 -1.134 -32.803 1.00 35.09 101 ILE A N 1
ATOM 780 C CA . ILE A 1 101 ? 33.910 -0.912 -32.405 1.00 35.09 101 ILE A CA 1
ATOM 781 C C . ILE A 1 101 ? 34.737 -1.946 -33.181 1.00 35.09 101 ILE A C 1
ATOM 783 O O . ILE A 1 101 ? 34.579 -3.142 -32.924 1.00 35.09 101 ILE A O 1
ATOM 787 N N . PRO A 1 102 ? 35.581 -1.540 -34.149 1.00 31.83 102 PRO A N 1
ATOM 788 C CA . PRO A 1 102 ? 36.423 -2.473 -34.885 1.00 31.83 102 PRO A CA 1
ATOM 789 C C . PRO A 1 102 ? 37.456 -3.128 -33.966 1.00 31.83 102 PRO A C 1
ATOM 791 O O . PRO A 1 102 ? 38.133 -2.457 -33.186 1.00 31.83 102 PRO A O 1
ATOM 794 N N . ALA A 1 103 ? 37.574 -4.447 -34.089 1.00 38.41 103 ALA A N 1
ATOM 795 C CA . ALA A 1 103 ? 38.564 -5.257 -33.403 1.00 38.41 103 ALA A CA 1
ATOM 796 C C . ALA A 1 103 ? 39.981 -4.982 -33.932 1.00 38.41 103 ALA A C 1
ATOM 798 O O . ALA A 1 103 ? 40.229 -5.054 -35.135 1.00 38.41 103 ALA A O 1
ATOM 799 N N . THR A 1 104 ? 40.923 -4.773 -33.015 1.00 31.41 104 THR A N 1
ATOM 800 C CA . THR A 1 104 ? 42.362 -4.937 -33.260 1.00 31.41 104 THR A CA 1
ATOM 801 C C . THR A 1 104 ? 42.972 -5.717 -32.098 1.00 31.41 104 THR A C 1
ATOM 803 O O . THR A 1 104 ? 43.275 -5.159 -31.049 1.00 31.41 104 THR A O 1
ATOM 806 N N . GLU A 1 105 ? 43.109 -7.021 -32.312 1.00 35.41 105 GLU A N 1
ATOM 807 C CA . GLU A 1 105 ? 44.080 -7.936 -31.687 1.00 35.41 105 GLU A CA 1
ATOM 808 C C . GLU A 1 105 ? 45.400 -7.834 -32.495 1.00 35.41 105 GLU A C 1
ATOM 810 O O . GLU A 1 105 ? 45.313 -7.487 -33.682 1.00 35.41 105 GLU A O 1
ATOM 815 N N . PRO A 1 106 ? 46.609 -8.116 -31.945 1.00 39.88 106 PRO A N 1
ATOM 816 C CA . PRO A 1 106 ? 46.911 -9.469 -31.450 1.00 39.88 106 PRO A CA 1
ATOM 817 C C . PRO A 1 106 ? 47.943 -9.621 -30.304 1.00 39.88 106 PRO A C 1
ATOM 819 O O . PRO A 1 106 ? 48.958 -8.928 -30.257 1.00 39.88 106 PRO A O 1
ATOM 822 N N . GLY A 1 107 ? 47.791 -10.691 -29.508 1.00 26.19 107 GLY A N 1
ATOM 823 C CA . GLY A 1 107 ? 48.923 -11.609 -29.273 1.00 26.19 107 GLY A CA 1
ATOM 824 C C . GLY A 1 107 ? 49.216 -12.130 -27.852 1.00 26.19 107 GLY A C 1
ATOM 825 O O . GLY A 1 107 ? 49.890 -11.466 -27.073 1.00 26.19 107 GLY A O 1
ATOM 826 N N . ALA A 1 108 ? 48.890 -13.420 -27.662 1.00 27.16 108 ALA A N 1
ATOM 827 C CA . ALA A 1 108 ? 49.594 -14.476 -26.902 1.00 27.16 108 ALA A CA 1
ATOM 828 C C . ALA A 1 108 ? 49.516 -14.542 -25.353 1.00 27.16 108 ALA A C 1
ATOM 830 O O . ALA A 1 108 ? 50.286 -13.903 -24.644 1.00 27.16 108 ALA A O 1
ATOM 831 N N . SER A 1 109 ? 48.756 -15.508 -24.807 1.00 28.88 109 SER A N 1
ATOM 832 C CA . SER A 1 109 ? 49.270 -16.844 -24.404 1.00 28.88 109 SER A CA 1
ATOM 833 C C . SER A 1 109 ? 48.228 -17.717 -23.658 1.00 28.88 109 SER A C 1
ATOM 835 O O . SER A 1 109 ? 47.450 -17.241 -22.843 1.00 28.88 109 SER A O 1
ATOM 837 N N . SER A 1 110 ? 48.255 -19.000 -24.033 1.00 29.30 110 SER A N 1
ATOM 838 C CA . SER A 1 110 ? 47.606 -20.252 -23.586 1.00 29.30 110 SER A CA 1
ATOM 839 C C . SER A 1 110 ? 46.862 -20.372 -22.231 1.00 29.30 110 SER A C 1
ATOM 841 O O . SER A 1 110 ? 47.451 -20.188 -21.174 1.00 29.30 110 SER A O 1
ATOM 843 N N . ASP A 1 111 ? 45.616 -20.858 -22.336 1.00 28.86 111 ASP A N 1
ATOM 844 C CA . ASP A 1 111 ? 45.005 -22.046 -21.688 1.00 28.86 111 ASP A CA 1
ATOM 845 C C . ASP A 1 111 ? 45.000 -22.201 -20.140 1.00 28.86 111 ASP A C 1
ATOM 847 O O . ASP A 1 111 ? 45.956 -22.693 -19.545 1.00 28.86 111 ASP A O 1
ATOM 851 N N . ASP A 1 112 ? 43.860 -21.880 -19.504 1.00 29.08 112 ASP A N 1
ATOM 852 C CA . ASP A 1 112 ? 43.282 -22.665 -18.391 1.00 29.08 112 ASP A CA 1
ATOM 853 C C . ASP A 1 112 ? 41.763 -22.748 -18.609 1.00 29.08 112 ASP A C 1
ATOM 855 O O . ASP A 1 112 ? 41.030 -21.755 -18.550 1.00 29.08 112 ASP A O 1
ATOM 859 N N . ASP A 1 113 ? 41.321 -23.958 -18.913 1.00 37.94 113 ASP A N 1
ATOM 860 C CA . ASP A 1 113 ? 39.969 -24.339 -19.274 1.00 37.94 113 ASP A CA 1
ATOM 861 C C . ASP A 1 113 ? 39.092 -24.391 -18.009 1.00 37.94 113 ASP A C 1
ATOM 863 O O . ASP A 1 113 ? 39.223 -25.276 -17.158 1.00 37.94 113 ASP A O 1
ATOM 867 N N . ARG A 1 114 ? 38.180 -23.422 -17.845 1.00 32.72 114 ARG A N 1
ATOM 868 C CA . ARG A 1 114 ? 37.100 -23.489 -16.841 1.00 32.72 114 ARG A CA 1
ATOM 869 C C . ARG A 1 114 ? 35.788 -22.964 -17.419 1.00 32.72 114 ARG A C 1
ATOM 871 O O . ARG A 1 114 ? 35.667 -21.759 -17.651 1.00 32.72 114 ARG A O 1
ATOM 878 N N . PRO A 1 115 ? 34.739 -23.793 -17.548 1.00 44.09 115 PRO A N 1
ATOM 879 C CA . PRO A 1 115 ? 33.421 -23.298 -17.906 1.00 44.09 115 PRO A CA 1
ATOM 880 C C . PRO A 1 115 ? 32.758 -22.730 -16.644 1.00 44.09 115 PRO A C 1
ATOM 882 O O . PRO A 1 115 ? 32.118 -23.448 -15.876 1.00 44.09 115 PRO A O 1
ATOM 885 N N . ALA A 1 116 ? 32.919 -21.430 -16.391 1.00 33.16 116 ALA A N 1
ATOM 886 C CA . ALA A 1 116 ? 32.293 -20.763 -15.251 1.00 33.16 116 ALA A CA 1
ATOM 887 C C . ALA A 1 116 ? 31.335 -19.649 -15.696 1.00 33.16 116 ALA A C 1
ATOM 889 O O . ALA A 1 116 ? 31.679 -18.476 -15.754 1.00 33.16 116 ALA A O 1
ATOM 890 N N . LYS A 1 117 ? 30.086 -20.075 -15.917 1.00 37.25 117 LYS A N 1
ATOM 891 C CA . LYS A 1 117 ? 28.839 -19.330 -15.673 1.00 37.25 117 LYS A CA 1
ATOM 892 C C . LYS A 1 117 ? 28.643 -18.007 -16.426 1.00 37.25 117 LYS A C 1
ATOM 894 O O . LYS A 1 117 ? 28.836 -16.912 -15.909 1.00 37.25 117 LYS A O 1
ATOM 899 N N . LEU A 1 118 ? 28.030 -18.169 -17.596 1.00 41.62 118 LEU A N 1
ATOM 900 C CA . LEU A 1 118 ? 26.800 -17.478 -18.001 1.00 41.62 118 LEU A CA 1
ATOM 901 C C . LEU A 1 118 ? 26.070 -16.814 -16.805 1.00 41.62 118 LEU A C 1
ATOM 903 O O . LEU A 1 118 ? 25.532 -17.522 -15.953 1.00 41.62 118 LEU A O 1
ATOM 907 N N . GLY A 1 119 ? 26.053 -15.475 -16.741 1.00 39.22 119 GLY A N 1
ATOM 908 C CA . GLY A 1 119 ? 25.111 -14.735 -15.883 1.00 39.22 119 GLY A CA 1
ATOM 909 C C . GLY A 1 119 ? 25.622 -13.570 -15.025 1.00 39.22 119 GLY A C 1
ATOM 910 O O . GLY A 1 119 ? 24.824 -13.041 -14.259 1.00 39.22 119 GLY A O 1
ATOM 911 N N . LEU A 1 120 ? 26.882 -13.129 -15.112 1.00 42.22 120 LEU A N 1
ATOM 912 C CA . LEU A 1 120 ? 27.369 -11.983 -14.321 1.00 42.22 120 LEU A CA 1
ATOM 913 C C . LEU A 1 120 ? 27.969 -10.883 -15.199 1.00 42.22 120 LEU A C 1
ATOM 915 O O . LEU A 1 120 ? 29.179 -10.753 -15.328 1.00 42.22 120 LEU A O 1
ATOM 919 N N . MET A 1 121 ? 27.093 -10.055 -15.759 1.00 38.56 121 MET A N 1
ATOM 920 C CA . MET A 1 121 ? 27.417 -8.666 -16.103 1.00 38.56 121 MET A CA 1
ATOM 921 C C . MET A 1 121 ? 26.581 -7.753 -15.200 1.00 38.56 121 MET A C 1
ATOM 923 O O . MET A 1 121 ? 25.792 -6.936 -15.663 1.00 38.56 121 MET A O 1
ATOM 927 N N . ALA A 1 122 ? 26.706 -7.952 -13.884 1.00 37.94 122 ALA A N 1
ATOM 928 C CA . ALA A 1 122 ? 26.306 -6.932 -12.926 1.00 37.94 122 ALA A CA 1
ATOM 929 C C . ALA A 1 122 ? 27.310 -5.785 -13.076 1.00 37.94 122 ALA A C 1
ATOM 931 O O . ALA A 1 122 ? 28.518 -6.022 -13.051 1.00 37.94 122 ALA A O 1
ATOM 932 N N . SER A 1 123 ? 26.831 -4.559 -13.283 1.00 47.41 123 SER A N 1
ATOM 933 C CA . SER A 1 123 ? 27.713 -3.388 -13.333 1.00 47.41 123 SER A CA 1
ATOM 934 C C . SER A 1 123 ? 28.543 -3.335 -12.044 1.00 47.41 123 SER A C 1
ATOM 936 O O . SER A 1 123 ? 28.007 -3.622 -10.975 1.00 47.41 123 SER A O 1
ATOM 938 N N . ASP A 1 124 ? 29.818 -2.933 -12.101 1.00 52.03 124 ASP A N 1
ATOM 939 C CA . ASP A 1 124 ? 30.690 -2.789 -10.915 1.00 52.03 124 ASP A CA 1
ATOM 940 C C . ASP A 1 124 ? 30.023 -2.000 -9.767 1.00 52.03 124 ASP A C 1
ATOM 942 O O . ASP A 1 124 ? 30.263 -2.239 -8.582 1.00 52.03 124 ASP A O 1
ATOM 946 N N . VAL A 1 125 ? 29.102 -1.100 -10.121 1.00 56.22 125 VAL A N 1
ATOM 947 C CA . VAL A 1 125 ? 28.276 -0.312 -9.200 1.00 56.22 125 VAL A CA 1
ATOM 948 C C . VAL A 1 125 ? 27.318 -1.175 -8.359 1.00 56.22 125 VAL A C 1
ATOM 950 O O . VAL A 1 125 ? 27.053 -0.849 -7.201 1.00 56.22 125 VAL A O 1
ATOM 953 N N . GLU A 1 126 ? 26.795 -2.275 -8.901 1.00 53.44 126 GLU A N 1
ATOM 954 C CA . GLU A 1 126 ? 25.874 -3.183 -8.207 1.00 53.44 126 GLU A CA 1
ATOM 955 C C . GLU A 1 126 ? 26.592 -4.083 -7.198 1.00 53.44 126 GLU A C 1
ATOM 957 O O . GLU A 1 126 ? 26.070 -4.309 -6.103 1.00 53.44 126 GLU A O 1
ATOM 962 N N . LEU A 1 127 ? 27.816 -4.527 -7.507 1.00 57.75 127 LEU A N 1
ATOM 963 C CA . LEU A 1 127 ? 28.629 -5.327 -6.587 1.00 57.75 127 LEU A CA 1
ATOM 964 C C . LEU A 1 127 ? 29.009 -4.518 -5.333 1.00 57.75 127 LEU A C 1
ATOM 966 O O . LEU A 1 127 ? 28.966 -5.031 -4.212 1.00 57.75 127 LEU A O 1
ATOM 970 N N . TRP A 1 128 ? 29.313 -3.226 -5.498 1.00 58.31 128 TRP A N 1
ATOM 971 C CA . TRP A 1 128 ? 29.651 -2.332 -4.384 1.00 58.31 128 TRP A CA 1
ATOM 972 C C . TRP A 1 128 ? 28.467 -2.007 -3.472 1.00 58.31 128 TRP A C 1
ATOM 974 O O . TRP A 1 128 ? 28.673 -1.607 -2.328 1.00 58.31 128 TRP A O 1
ATOM 984 N N . ARG A 1 129 ? 27.225 -2.192 -3.936 1.00 61.00 129 ARG A N 1
ATOM 985 C CA . ARG A 1 129 ? 26.020 -1.835 -3.171 1.00 61.00 129 ARG A CA 1
ATOM 986 C C . ARG A 1 129 ? 25.805 -2.716 -1.937 1.00 61.00 129 ARG A C 1
ATOM 988 O O . ARG A 1 129 ? 25.228 -2.251 -0.959 1.00 61.00 129 ARG A O 1
ATOM 995 N N . ASN A 1 130 ? 26.290 -3.959 -1.982 1.00 66.69 130 ASN A N 1
ATOM 996 C CA . ASN A 1 130 ? 26.092 -4.969 -0.937 1.00 66.69 130 ASN A CA 1
ATOM 997 C C . ASN A 1 130 ? 27.382 -5.320 -0.169 1.00 66.69 130 ASN A C 1
ATOM 999 O O . ASN A 1 130 ? 27.351 -6.156 0.734 1.00 66.69 130 ASN A O 1
ATOM 1003 N N . LYS A 1 131 ? 28.519 -4.699 -0.513 1.00 73.06 131 LYS A N 1
ATOM 1004 C CA . LYS A 1 131 ? 29.826 -4.945 0.116 1.00 73.06 131 LYS A CA 1
ATOM 1005 C C . LYS A 1 131 ? 30.036 -3.995 1.300 1.00 73.06 131 LYS A C 1
ATOM 1007 O O . LYS A 1 131 ? 29.709 -2.813 1.222 1.00 73.06 131 LYS A O 1
ATOM 1012 N N . SER A 1 132 ? 30.582 -4.493 2.413 1.00 75.50 132 SER A N 1
ATOM 1013 C CA . SER A 1 132 ? 30.894 -3.638 3.566 1.00 75.50 132 SER A CA 1
ATOM 1014 C C . SER A 1 132 ? 32.085 -2.723 3.255 1.00 75.50 132 SER A C 1
ATOM 1016 O O . SER A 1 132 ? 33.056 -3.156 2.638 1.00 75.50 132 SER A O 1
ATOM 1018 N N . PHE A 1 133 ? 32.059 -1.470 3.727 1.00 73.12 133 PHE A N 1
ATOM 1019 C CA . PHE A 1 133 ? 33.166 -0.522 3.510 1.00 73.12 133 PHE A CA 1
ATOM 1020 C C . PHE A 1 133 ? 34.510 -1.024 4.057 1.00 73.12 133 PHE A C 1
ATOM 1022 O O . PHE A 1 133 ? 35.554 -0.695 3.505 1.00 73.12 133 PHE A O 1
ATOM 1029 N N . ALA A 1 134 ? 34.481 -1.833 5.122 1.00 79.62 134 ALA A N 1
ATOM 1030 C CA . ALA A 1 134 ? 35.672 -2.444 5.711 1.00 79.62 134 ALA A CA 1
ATOM 1031 C C . ALA A 1 134 ? 36.301 -3.526 4.814 1.00 79.62 134 ALA A C 1
ATOM 1033 O O . ALA A 1 134 ? 37.481 -3.822 4.959 1.00 79.62 134 ALA A O 1
ATOM 1034 N N . ALA A 1 135 ? 35.524 -4.106 3.896 1.00 78.00 135 ALA A N 1
ATOM 1035 C CA . ALA A 1 135 ? 35.989 -5.093 2.928 1.00 78.00 135 ALA A CA 1
ATOM 1036 C C . ALA A 1 135 ? 36.337 -4.473 1.559 1.00 78.00 135 ALA A C 1
ATOM 1038 O O . ALA A 1 135 ? 36.699 -5.208 0.638 1.00 78.00 135 ALA A O 1
ATOM 1039 N N . CYS A 1 136 ? 36.204 -3.151 1.393 1.00 79.44 136 CYS A N 1
ATOM 1040 C CA . CYS A 1 136 ? 36.549 -2.474 0.146 1.00 79.44 136 CYS A CA 1
ATOM 1041 C C . CYS A 1 136 ? 38.061 -2.257 0.025 1.00 79.44 136 CYS A C 1
ATOM 1043 O O . CYS A 1 136 ? 38.731 -1.844 0.972 1.00 79.44 136 CYS A O 1
ATOM 1045 N N . THR A 1 137 ? 38.586 -2.483 -1.174 1.00 84.62 137 THR A N 1
ATOM 1046 C CA . THR A 1 137 ? 39.966 -2.141 -1.523 1.00 84.62 137 THR A CA 1
ATOM 1047 C C . THR A 1 137 ? 40.135 -0.617 -1.645 1.00 84.62 137 THR A C 1
ATOM 1049 O O . THR A 1 137 ? 39.147 0.115 -1.798 1.00 84.62 137 THR A O 1
ATOM 1052 N N . PRO A 1 138 ? 41.374 -0.094 -1.593 1.00 81.88 138 PRO A N 1
ATOM 1053 C CA . PRO A 1 138 ? 41.628 1.342 -1.730 1.00 81.88 138 PRO A CA 1
ATOM 1054 C C . PRO A 1 138 ? 41.082 1.947 -3.034 1.00 81.88 138 PRO A C 1
ATOM 1056 O O . PRO A 1 138 ? 40.538 3.055 -3.015 1.00 81.88 138 PRO A O 1
ATOM 1059 N N . ASP A 1 139 ? 41.166 1.208 -4.140 1.00 75.62 139 ASP A N 1
ATOM 1060 C CA . ASP A 1 139 ? 40.693 1.656 -5.453 1.00 75.62 139 ASP A CA 1
ATOM 1061 C C . ASP A 1 139 ? 39.161 1.694 -5.527 1.00 75.62 139 ASP A C 1
ATOM 1063 O O . ASP A 1 139 ? 38.579 2.662 -6.027 1.00 75.62 139 ASP A O 1
ATOM 1067 N N . GLU A 1 140 ? 38.489 0.703 -4.931 1.00 79.31 140 GLU A N 1
ATOM 1068 C CA . GLU A 1 140 ? 37.027 0.688 -4.788 1.00 79.31 140 GLU A CA 1
ATOM 1069 C C . GLU A 1 140 ? 36.545 1.881 -3.946 1.00 79.31 140 GLU A C 1
ATOM 1071 O O . GLU A 1 140 ? 35.598 2.578 -4.316 1.00 79.31 140 GLU A O 1
ATOM 1076 N N . LEU A 1 141 ? 37.229 2.190 -2.839 1.00 82.31 141 LEU A N 1
ATOM 1077 C CA . LEU A 1 141 ? 36.907 3.360 -2.016 1.00 82.31 141 LEU A CA 1
ATOM 1078 C C . LEU A 1 141 ? 37.097 4.677 -2.781 1.00 82.31 141 LEU A C 1
ATOM 1080 O O . LEU A 1 141 ? 36.296 5.604 -2.620 1.00 82.31 141 LEU A O 1
ATOM 1084 N N . ALA A 1 142 ? 38.124 4.780 -3.628 1.00 83.69 142 ALA A N 1
ATOM 1085 C CA . ALA A 1 142 ? 38.333 5.951 -4.476 1.00 83.69 142 ALA A CA 1
ATOM 1086 C C . ALA A 1 142 ? 37.201 6.118 -5.506 1.00 83.69 142 ALA A C 1
ATOM 1088 O O . ALA A 1 142 ? 36.719 7.235 -5.720 1.00 83.69 142 ALA A O 1
ATOM 1089 N N . ALA A 1 143 ? 36.729 5.021 -6.100 1.00 80.50 143 ALA A N 1
ATOM 1090 C CA . ALA A 1 143 ? 35.601 5.036 -7.024 1.00 80.50 143 ALA A CA 1
ATOM 1091 C C . ALA A 1 143 ? 34.286 5.431 -6.329 1.00 80.50 143 ALA A C 1
ATOM 1093 O O . ALA A 1 143 ? 33.579 6.320 -6.813 1.00 80.50 143 ALA A O 1
ATOM 1094 N N . ILE A 1 144 ? 34.006 4.876 -5.146 1.00 83.38 144 ILE A N 1
ATOM 1095 C CA . ILE A 1 144 ? 32.840 5.245 -4.330 1.00 83.38 144 ILE A CA 1
ATOM 1096 C C . ILE A 1 144 ? 32.865 6.742 -3.988 1.00 83.38 144 ILE A C 1
ATOM 1098 O O . ILE A 1 144 ? 31.852 7.425 -4.149 1.00 83.38 144 ILE A O 1
ATOM 1102 N N . ARG A 1 145 ? 34.021 7.295 -3.593 1.00 83.19 145 ARG A N 1
ATOM 1103 C CA . ARG A 1 145 ? 34.168 8.737 -3.312 1.00 83.19 145 ARG A CA 1
ATOM 1104 C C . ARG A 1 145 ? 33.838 9.605 -4.528 1.00 83.19 145 ARG A C 1
ATOM 1106 O O . ARG A 1 145 ? 33.169 10.626 -4.381 1.00 83.19 145 ARG A O 1
ATOM 1113 N N . ARG A 1 146 ? 34.253 9.195 -5.734 1.00 83.81 146 ARG A N 1
ATOM 1114 C CA . ARG A 1 146 ? 33.920 9.905 -6.986 1.00 83.81 146 ARG A CA 1
ATOM 1115 C C . ARG A 1 146 ? 32.425 9.877 -7.297 1.00 83.81 146 ARG A C 1
ATOM 1117 O O . ARG A 1 146 ? 31.926 10.840 -7.875 1.00 83.81 146 ARG A O 1
ATOM 1124 N N . ILE A 1 147 ? 31.726 8.796 -6.950 1.00 85.12 147 ILE A N 1
ATOM 1125 C CA . ILE A 1 147 ? 30.269 8.682 -7.111 1.00 85.12 147 ILE A CA 1
ATOM 1126 C C . ILE A 1 147 ? 29.563 9.563 -6.079 1.00 85.12 147 ILE A C 1
ATOM 1128 O O . ILE A 1 147 ? 28.732 10.388 -6.451 1.00 85.12 147 ILE A O 1
ATOM 1132 N N . MET A 1 148 ? 29.942 9.449 -4.802 1.00 82.38 148 MET A N 1
ATOM 1133 C CA . MET A 1 148 ? 29.380 10.250 -3.709 1.00 82.38 148 MET A CA 1
ATOM 1134 C C . MET A 1 148 ? 29.504 11.754 -3.975 1.00 82.38 148 MET A C 1
ATOM 1136 O O . MET A 1 148 ? 28.548 12.489 -3.750 1.00 82.38 148 MET A O 1
ATOM 1140 N N . ALA A 1 149 ? 30.628 12.205 -4.540 1.00 85.94 149 ALA A N 1
ATOM 1141 C CA . ALA A 1 149 ? 30.846 13.609 -4.895 1.00 85.94 149 ALA A CA 1
ATOM 1142 C C . ALA A 1 149 ? 29.854 14.163 -5.941 1.00 85.94 149 ALA A C 1
ATOM 1144 O O . ALA A 1 149 ? 29.688 15.376 -6.041 1.00 85.94 149 ALA A O 1
ATOM 1145 N N . ARG A 1 150 ? 29.191 13.302 -6.727 1.00 83.50 150 ARG A N 1
ATOM 1146 C CA . ARG A 1 150 ? 28.198 13.709 -7.740 1.00 83.50 150 ARG A CA 1
ATOM 1147 C C . ARG A 1 150 ? 26.767 13.724 -7.206 1.00 83.50 150 ARG A C 1
ATOM 1149 O O . ARG A 1 150 ? 25.874 14.219 -7.892 1.00 83.50 150 ARG A O 1
ATOM 1156 N N . ILE A 1 151 ? 26.528 13.186 -6.009 1.00 82.94 151 ILE A N 1
ATOM 1157 C CA . ILE A 1 151 ? 25.193 13.146 -5.413 1.00 82.94 151 ILE A CA 1
ATOM 1158 C C . ILE A 1 151 ? 24.804 14.566 -4.992 1.00 82.94 151 ILE A C 1
ATOM 1160 O O . ILE A 1 151 ? 25.356 15.136 -4.053 1.00 82.94 151 ILE A O 1
ATOM 1164 N N . ARG A 1 152 ? 23.813 15.141 -5.679 1.00 77.44 152 ARG A N 1
ATOM 1165 C CA . ARG A 1 152 ? 23.188 16.402 -5.271 1.00 77.44 152 ARG A CA 1
ATOM 1166 C C . ARG A 1 152 ? 22.169 16.127 -4.172 1.00 77.44 152 ARG A C 1
ATOM 1168 O O . ARG A 1 152 ? 21.068 15.657 -4.439 1.00 77.44 152 ARG A O 1
ATOM 1175 N N . LEU A 1 153 ? 22.530 16.440 -2.932 1.00 75.94 153 LEU A N 1
ATOM 1176 C CA . LEU A 1 153 ? 21.600 16.395 -1.810 1.00 75.94 153 LEU A CA 1
ATOM 1177 C C . LEU A 1 153 ? 20.663 17.607 -1.884 1.00 75.94 153 LEU A C 1
ATOM 1179 O O . LEU A 1 153 ? 21.070 18.734 -1.612 1.00 75.94 153 LEU A O 1
ATOM 1183 N N . MET A 1 154 ? 19.403 17.377 -2.250 1.00 74.38 154 MET A N 1
ATOM 1184 C CA . MET A 1 154 ? 18.335 18.360 -2.083 1.00 74.38 154 MET A CA 1
ATOM 1185 C C . MET A 1 154 ? 17.572 18.041 -0.795 1.00 74.38 154 MET A C 1
ATOM 1187 O O . MET A 1 154 ? 16.708 17.161 -0.807 1.00 74.38 154 MET A O 1
ATOM 1191 N N . PRO A 1 155 ? 17.875 18.704 0.335 1.00 72.88 155 PRO A N 1
ATOM 1192 C CA . PRO A 1 155 ? 17.114 18.480 1.550 1.00 72.88 155 PRO A CA 1
ATOM 1193 C C . PRO A 1 155 ? 15.661 18.937 1.338 1.00 72.88 155 PRO A C 1
ATOM 1195 O O . PRO A 1 155 ? 15.428 20.014 0.774 1.00 72.88 155 PRO A O 1
ATOM 1198 N N . PRO A 1 156 ? 14.664 18.159 1.793 1.00 65.31 156 PRO A N 1
ATOM 1199 C CA . PRO A 1 156 ? 13.271 18.563 1.698 1.00 65.31 156 PRO A CA 1
ATOM 1200 C C . PRO A 1 156 ? 13.046 19.854 2.493 1.00 65.31 156 PRO A C 1
ATOM 1202 O O . PRO A 1 156 ? 13.298 19.922 3.696 1.00 65.31 156 PRO A O 1
ATOM 1205 N N . ARG A 1 157 ? 12.519 20.888 1.828 1.00 65.81 157 ARG A N 1
ATOM 1206 C CA . ARG A 1 157 ? 12.130 22.162 2.455 1.00 65.81 157 ARG A CA 1
ATOM 1207 C C . ARG A 1 157 ? 10.762 22.023 3.118 1.00 65.81 157 ARG A C 1
ATOM 1209 O O . ARG A 1 157 ? 9.809 22.699 2.745 1.00 65.81 157 ARG A O 1
ATOM 1216 N N . ARG A 1 158 ? 10.629 21.108 4.079 1.00 61.88 158 ARG A N 1
ATOM 1217 C CA . ARG A 1 158 ? 9.382 20.990 4.840 1.00 61.88 158 ARG A CA 1
ATOM 1218 C C . ARG A 1 158 ? 9.273 22.178 5.790 1.00 61.88 158 ARG A C 1
ATOM 1220 O O . ARG A 1 158 ? 10.142 22.387 6.634 1.00 61.88 158 ARG A O 1
ATOM 1227 N N . THR A 1 159 ? 8.188 22.936 5.683 1.00 58.06 159 THR A N 1
ATOM 1228 C CA . THR A 1 159 ? 7.837 23.954 6.673 1.00 58.06 159 THR A CA 1
ATOM 1229 C C . THR A 1 159 ? 7.453 23.239 7.966 1.00 58.06 159 THR A C 1
ATOM 1231 O O . THR A 1 159 ? 6.419 22.581 8.083 1.00 58.06 159 THR A O 1
ATOM 1234 N N . THR A 1 160 ? 8.341 23.276 8.954 1.00 64.31 160 THR A N 1
ATOM 1235 C CA . THR A 1 160 ? 8.010 22.764 10.285 1.00 64.31 160 THR A CA 1
ATOM 1236 C C . THR A 1 160 ? 7.122 23.796 10.982 1.00 64.31 160 THR A C 1
ATOM 1238 O O . THR A 1 160 ? 7.418 24.985 10.921 1.00 64.31 160 THR A O 1
ATOM 1241 N N . ARG A 1 161 ? 6.078 23.371 11.706 1.00 65.00 161 ARG A N 1
ATOM 1242 C CA . ARG A 1 161 ? 5.266 24.255 12.579 1.00 65.00 161 ARG A CA 1
ATOM 1243 C C . ARG A 1 161 ? 6.030 24.765 13.811 1.00 65.00 161 ARG A C 1
ATOM 1245 O O . ARG A 1 161 ? 5.447 25.332 14.728 1.00 65.00 161 ARG A O 1
ATOM 1252 N N . ARG A 1 162 ? 7.335 24.511 13.871 1.00 64.19 162 ARG A N 1
ATOM 1253 C CA . ARG A 1 162 ? 8.188 24.877 14.985 1.00 64.19 162 ARG A CA 1
ATOM 1254 C C . ARG A 1 162 ? 8.618 26.327 14.810 1.00 64.19 162 ARG A C 1
ATOM 1256 O O . ARG A 1 162 ? 9.421 26.639 13.940 1.00 64.19 162 ARG A O 1
ATOM 1263 N N . THR A 1 163 ? 8.092 27.197 15.657 1.00 58.50 163 THR A N 1
ATOM 1264 C CA . THR A 1 163 ? 8.356 28.641 15.619 1.00 58.50 163 THR A CA 1
ATOM 1265 C C . THR A 1 163 ? 9.610 29.054 16.394 1.00 58.50 163 THR A C 1
ATOM 1267 O O . THR A 1 163 ? 10.053 30.187 16.251 1.00 58.50 163 THR A O 1
ATOM 1270 N N . VAL A 1 164 ? 10.220 28.155 17.186 1.00 55.44 164 VAL A N 1
ATOM 1271 C CA . VAL A 1 164 ? 11.435 28.441 17.973 1.00 55.44 164 VAL A CA 1
ATOM 1272 C C . VAL A 1 164 ? 12.349 27.206 18.072 1.00 55.44 164 VAL A C 1
ATOM 1274 O O . VAL A 1 164 ? 11.900 26.074 18.297 1.00 55.44 164 VAL A O 1
ATOM 1277 N N . GLY A 1 165 ? 13.660 27.406 17.917 1.00 61.50 165 GLY A N 1
ATOM 1278 C CA . GLY A 1 165 ? 14.671 26.368 18.151 1.00 61.50 165 GLY A CA 1
ATOM 1279 C C . GLY A 1 165 ? 14.751 25.966 19.631 1.00 61.50 165 GLY A C 1
ATOM 1280 O O . GLY A 1 165 ? 14.654 26.812 20.513 1.00 61.50 165 GLY A O 1
ATOM 1281 N N . SER A 1 166 ? 14.931 24.674 19.932 1.00 61.81 166 SER A N 1
ATOM 1282 C CA . SER A 1 166 ? 15.253 24.257 21.310 1.00 61.81 166 SER A CA 1
ATOM 1283 C C . SER A 1 166 ? 16.702 24.627 21.607 1.00 61.81 166 SER A C 1
ATOM 1285 O O . SER A 1 166 ? 17.588 24.308 20.818 1.00 61.81 166 SER A O 1
ATOM 1287 N N . ARG A 1 167 ? 16.946 25.240 22.770 1.00 63.06 167 ARG A N 1
ATOM 1288 C CA . ARG A 1 167 ? 18.299 25.525 23.279 1.00 63.06 167 ARG A CA 1
ATOM 1289 C C . ARG A 1 167 ? 19.064 24.255 23.676 1.00 63.06 167 ARG A C 1
ATOM 1291 O O . ARG A 1 167 ? 20.282 24.298 23.792 1.00 63.06 167 ARG A O 1
ATOM 1298 N N . SER A 1 168 ? 18.360 23.136 23.851 1.00 66.75 168 SER A N 1
ATOM 1299 C CA . SER A 1 168 ? 18.925 21.825 24.166 1.00 66.75 168 SER A CA 1
ATOM 1300 C C . SER A 1 168 ? 18.235 20.757 23.318 1.00 66.75 168 SER A C 1
ATOM 1302 O O . SER A 1 168 ? 17.183 20.218 23.658 1.00 66.75 168 SER A O 1
ATOM 1304 N N . GLY A 1 169 ? 18.782 20.511 22.135 1.00 61.94 169 GLY A N 1
ATOM 1305 C CA . GLY A 1 169 ? 18.640 19.227 21.458 1.00 61.94 169 GLY A CA 1
ATOM 1306 C C . GLY A 1 169 ? 20.000 18.543 21.505 1.00 61.94 169 GLY A C 1
ATOM 1307 O O . GLY A 1 169 ? 21.013 19.235 21.451 1.00 61.94 169 GLY A O 1
ATOM 1308 N N . ARG A 1 170 ? 20.052 17.205 21.536 1.00 63.41 170 ARG A N 1
ATOM 1309 C CA . ARG A 1 170 ? 21.310 16.420 21.459 1.00 63.41 170 ARG A CA 1
ATOM 1310 C C . ARG A 1 170 ? 22.109 16.594 20.134 1.00 63.41 170 ARG A C 1
ATOM 1312 O O . ARG A 1 170 ? 23.113 15.923 19.958 1.00 63.41 170 ARG A O 1
ATOM 1319 N N . ARG A 1 171 ? 21.684 17.562 19.300 1.00 52.34 171 ARG A N 1
ATOM 1320 C CA . ARG A 1 171 ? 22.181 18.114 18.019 1.00 52.34 171 ARG A CA 1
ATOM 1321 C C . ARG A 1 171 ? 22.172 17.168 16.807 1.00 52.34 171 ARG A C 1
ATOM 1323 O O . ARG A 1 171 ? 22.305 15.960 16.943 1.00 52.34 171 ARG A O 1
ATOM 1330 N N . PRO A 1 172 ? 21.997 17.752 15.611 1.00 56.28 172 PRO A N 1
ATOM 1331 C CA . PRO A 1 172 ? 23.131 17.761 14.695 1.00 56.28 172 PRO A CA 1
ATOM 1332 C C . PRO A 1 172 ? 23.619 19.191 14.477 1.00 56.28 172 PRO A C 1
ATOM 1334 O O . PRO A 1 172 ? 22.856 20.073 14.084 1.00 56.28 172 PRO A O 1
ATOM 1337 N N . ASP A 1 173 ? 24.893 19.396 14.784 1.00 57.12 173 ASP A N 1
ATOM 1338 C CA . ASP A 1 173 ? 25.662 20.585 14.439 1.00 57.12 173 ASP A CA 1
ATOM 1339 C C . ASP A 1 173 ? 26.287 20.331 13.062 1.00 57.12 173 ASP A C 1
ATOM 1341 O O . ASP A 1 173 ? 26.887 19.277 12.859 1.00 57.12 173 ASP A O 1
ATOM 1345 N N . LEU A 1 174 ? 26.080 21.241 12.111 1.00 57.34 174 LEU A N 1
ATOM 1346 C CA . LEU A 1 174 ? 26.564 21.139 10.727 1.00 57.34 174 LEU A CA 1
ATOM 1347 C C . LEU A 1 174 ? 27.262 22.448 10.332 1.00 57.34 174 LEU A C 1
ATOM 1349 O O . LEU A 1 174 ? 26.820 23.156 9.424 1.00 57.34 174 LEU A O 1
ATOM 1353 N N . ARG A 1 175 ? 28.321 22.783 11.068 1.00 55.72 175 ARG A N 1
ATOM 1354 C CA . ARG A 1 175 ? 29.342 23.756 10.673 1.00 55.72 175 ARG A CA 1
ATOM 1355 C C . ARG A 1 175 ? 30.675 23.056 10.489 1.00 55.72 175 ARG A C 1
ATOM 1357 O O . ARG A 1 175 ? 30.948 22.134 11.287 1.00 55.72 175 ARG A O 1
#